Protein AF-A0A0K0FF36-F1 (afdb_monomer_lite)

Sequence (172 aa):
MIGLLRLQVHLGDYNEALQCIENFSLEPKGLFTTVPNCYITVYYYIAFSHMMTKNYIEAIKLFEICSLYIQKITNVYILQNLSYSKKNKELELFNVFQDKVLILLAICLTITPQKIEESIKTLLHDKYDETYNRMISGDVTEYEKNFMIGAPKFISPNCVVYEGNSISRQSL

Organism: Strongyloides venezuelensis (NCBI:txid75913)

InterPro domains:
  IPR011990 Tetratricopeptide-like helical domain superfamily [SSF48452] (8-96)
  IPR019382 Translation initiation factor 3 complex subunit L [PF10255] (1-164)
  IPR019382 Translation initiation factor 3 complex subunit L [PTHR13242] (1-165)

Secondary structure (DSSP, 8-state):
-HHHHHHHHHHT-HHHHHHHHHT----TTSGGGG-HHHHHHHHHHHHHHHHHTT-HHHHHHHHHHHHHHHHHHHHHHHHTT---HHHHHHHHHHHHHHHHHHHHHHHHHHHS-----HHHHHHHHHHHHHHHHHHHTT-HHHHHHHHHHHS-----TT-----S--------

Structure (mmCIF, N/CA/C/O backbone):
data_AF-A0A0K0FF36-F1
#
_entry.id   AF-A0A0K0FF36-F1
#
loop_
_atom_site.group_PDB
_atom_site.id
_atom_site.type_symbol
_atom_site.label_atom_id
_atom_site.label_alt_id
_atom_site.label_comp_id
_atom_site.label_asym_id
_atom_site.label_entity_id
_atom_site.label_seq_id
_atom_site.pdbx_PDB_ins_code
_atom_site.Cartn_x
_atom_site.Cartn_y
_atom_site.Cartn_z
_atom_site.occupancy
_atom_site.B_iso_or_equiv
_atom_site.auth_seq_id
_atom_site.auth_comp_id
_atom_site.auth_asym_id
_atom_site.auth_atom_id
_atom_site.pdbx_PDB_model_num
ATOM 1 N N . MET A 1 1 ? 15.005 -5.690 -14.072 1.00 57.78 1 MET A N 1
ATOM 2 C CA . MET A 1 1 ? 14.221 -6.303 -12.977 1.00 57.78 1 MET A CA 1
ATOM 3 C C . MET A 1 1 ? 13.116 -5.382 -12.469 1.00 57.78 1 MET A C 1
ATOM 5 O O . MET A 1 1 ? 11.970 -5.656 -12.781 1.00 57.78 1 MET A O 1
ATOM 9 N N . ILE A 1 2 ? 13.420 -4.237 -11.837 1.00 63.00 2 ILE A N 1
ATOM 10 C CA . ILE A 1 2 ? 12.392 -3.242 -11.434 1.00 63.00 2 ILE A CA 1
ATOM 11 C C . ILE A 1 2 ? 11.524 -2.797 -12.616 1.00 63.00 2 ILE A C 1
ATOM 13 O O . ILE A 1 2 ? 10.325 -2.626 -12.465 1.00 63.00 2 ILE A O 1
ATOM 17 N N . GLY A 1 3 ? 12.115 -2.650 -13.807 1.00 62.50 3 GLY A N 1
ATOM 18 C CA . GLY A 1 3 ? 11.371 -2.301 -15.020 1.00 62.50 3 GLY A CA 1
ATOM 19 C C . GLY A 1 3 ? 10.308 -3.329 -15.424 1.00 62.50 3 GLY A C 1
ATOM 20 O O . GLY A 1 3 ? 9.248 -2.920 -15.874 1.00 62.50 3 GLY A O 1
ATOM 21 N N . LEU A 1 4 ? 10.553 -4.629 -15.213 1.00 66.31 4 LEU A N 1
ATOM 22 C CA . LEU A 1 4 ? 9.597 -5.690 -15.553 1.00 66.31 4 LEU A CA 1
ATOM 23 C C . LEU A 1 4 ? 8.42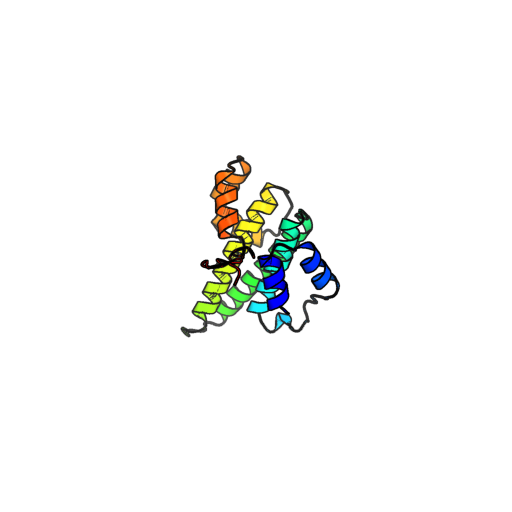3 -5.696 -14.568 1.00 66.31 4 LEU A C 1
ATOM 25 O O . LEU A 1 4 ? 7.275 -5.666 -14.988 1.00 66.31 4 LEU A O 1
ATOM 29 N N . LEU A 1 5 ? 8.722 -5.617 -13.270 1.00 64.00 5 LEU A N 1
ATOM 30 C CA . LEU A 1 5 ? 7.713 -5.544 -12.213 1.00 64.00 5 LEU A CA 1
ATOM 31 C C . LEU A 1 5 ? 6.860 -4.269 -12.331 1.00 64.00 5 LEU A C 1
ATOM 33 O O . LEU A 1 5 ? 5.641 -4.311 -12.202 1.00 64.00 5 LEU A O 1
ATOM 37 N N . ARG A 1 6 ? 7.484 -3.134 -12.674 1.00 68.38 6 ARG A N 1
ATOM 38 C CA . ARG A 1 6 ? 6.771 -1.891 -13.008 1.00 68.38 6 ARG A CA 1
ATOM 39 C C . ARG A 1 6 ? 5.847 -2.075 -14.204 1.00 68.38 6 ARG A C 1
ATOM 41 O O . ARG A 1 6 ? 4.710 -1.626 -14.154 1.00 68.38 6 ARG A O 1
ATOM 48 N N . LEU A 1 7 ? 6.333 -2.711 -15.266 1.00 62.88 7 LEU A N 1
ATOM 49 C CA . LEU A 1 7 ? 5.575 -2.923 -16.495 1.00 62.88 7 LEU A CA 1
ATOM 50 C C . LEU A 1 7 ? 4.370 -3.846 -16.264 1.00 62.88 7 LEU A C 1
ATOM 52 O O . LEU A 1 7 ? 3.275 -3.504 -16.691 1.00 62.88 7 LEU A O 1
ATOM 56 N N . GLN A 1 8 ? 4.533 -4.931 -15.508 1.00 66.06 8 GLN A N 1
ATOM 57 C CA . GLN A 1 8 ? 3.439 -5.844 -15.153 1.00 66.06 8 GLN A CA 1
ATOM 58 C C . GLN A 1 8 ? 2.359 -5.157 -14.307 1.00 66.06 8 GLN A C 1
ATOM 60 O O . GLN A 1 8 ? 1.176 -5.259 -14.619 1.00 66.06 8 GLN A O 1
ATOM 65 N N . VAL A 1 9 ? 2.750 -4.370 -13.295 1.00 65.56 9 VAL A N 1
ATOM 66 C CA . VAL A 1 9 ? 1.780 -3.593 -12.503 1.00 65.56 9 VAL A CA 1
ATOM 67 C C . VAL A 1 9 ? 1.073 -2.533 -13.352 1.00 65.56 9 VAL A C 1
ATOM 69 O O . VAL A 1 9 ? -0.108 -2.265 -13.149 1.00 65.56 9 VAL A O 1
ATOM 72 N N . HIS A 1 10 ? 1.766 -1.937 -14.323 1.00 70.12 10 HIS A N 1
ATOM 73 C CA . HIS A 1 10 ? 1.147 -0.982 -15.239 1.00 70.12 10 HIS A CA 1
ATOM 74 C C . HIS A 1 10 ? 0.160 -1.632 -16.219 1.00 70.12 10 HIS A C 1
ATOM 76 O O . HIS A 1 10 ? -0.798 -0.955 -16.590 1.00 70.12 10 HIS A O 1
ATOM 82 N N . LEU A 1 11 ? 0.385 -2.895 -16.604 1.00 68.06 11 LEU A N 1
ATOM 83 C CA . LEU A 1 11 ? -0.482 -3.683 -17.489 1.00 68.06 11 LEU A CA 1
ATOM 84 C C . LEU A 1 11 ? -1.697 -4.288 -16.769 1.00 68.06 11 LEU A C 1
ATOM 86 O O . LEU A 1 11 ? -2.724 -4.504 -17.403 1.00 68.06 11 LE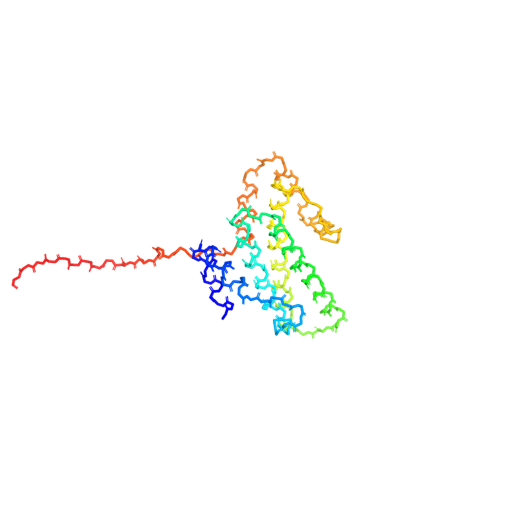U A O 1
ATOM 90 N N . GLY A 1 12 ? -1.608 -4.505 -15.453 1.00 69.56 12 GLY A N 1
ATOM 91 C CA . GLY A 1 12 ? -2.701 -5.044 -14.636 1.00 69.56 12 GLY A CA 1
ATOM 92 C C . GLY A 1 12 ? -2.628 -6.553 -14.369 1.00 69.56 12 GLY A C 1
ATOM 93 O O . GLY A 1 12 ? -3.508 -7.088 -13.697 1.00 69.56 12 GLY A O 1
ATOM 94 N N . ASP A 1 13 ? -1.570 -7.235 -14.816 1.00 78.00 13 ASP A N 1
ATOM 95 C CA . ASP A 1 13 ? -1.346 -8.668 -14.576 1.00 78.00 13 ASP A CA 1
ATOM 96 C C . ASP A 1 13 ? -0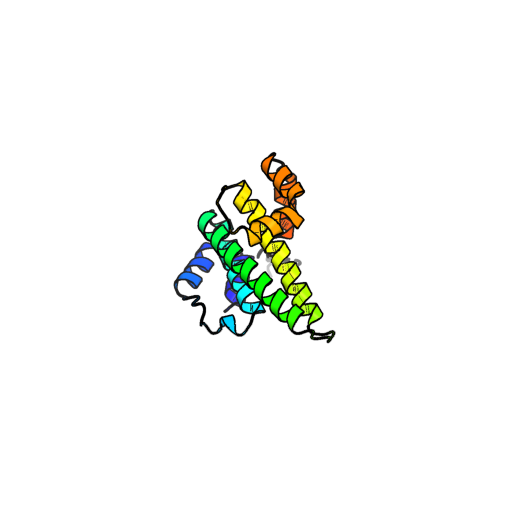.639 -8.907 -13.226 1.00 78.00 13 ASP A C 1
ATOM 98 O O . ASP A 1 13 ? 0.538 -9.265 -13.142 1.00 78.00 13 ASP A O 1
ATOM 102 N N . TYR A 1 14 ? -1.362 -8.681 -12.123 1.00 77.50 14 TYR A N 1
ATOM 103 C CA . TYR A 1 14 ? -0.797 -8.738 -10.763 1.00 77.50 14 TYR A CA 1
ATOM 104 C C . TYR A 1 14 ? -0.392 -10.147 -10.308 1.00 77.50 14 TYR A C 1
ATOM 106 O O . TYR A 1 14 ? 0.546 -10.292 -9.529 1.00 77.50 14 TYR A O 1
ATOM 114 N N . ASN A 1 15 ? -1.069 -11.193 -10.791 1.00 77.38 15 ASN A N 1
ATOM 115 C CA . ASN A 1 15 ? -0.766 -12.574 -10.395 1.00 77.38 15 ASN A CA 1
ATOM 116 C C . ASN A 1 15 ? 0.593 -13.041 -10.938 1.00 77.38 15 ASN A C 1
ATOM 118 O O . ASN A 1 15 ? 1.364 -13.662 -10.210 1.00 77.38 15 ASN A O 1
ATOM 122 N N . GLU A 1 16 ? 0.919 -12.696 -12.187 1.00 70.19 16 GLU A N 1
ATOM 123 C CA . GLU A 1 16 ? 2.236 -12.998 -12.761 1.00 70.19 16 GLU A CA 1
ATOM 124 C C . GLU A 1 16 ? 3.343 -12.191 -12.079 1.00 70.19 16 GLU A C 1
ATOM 126 O O . GLU A 1 16 ? 4.437 -12.711 -11.844 1.00 70.19 16 GLU A O 1
ATOM 131 N N . ALA A 1 17 ? 3.050 -10.941 -11.701 1.00 72.19 17 ALA A N 1
ATOM 132 C CA . ALA A 1 17 ? 3.978 -10.128 -10.925 1.00 72.19 17 ALA A CA 1
ATOM 133 C C . ALA A 1 17 ? 4.320 -10.808 -9.589 1.00 72.19 17 ALA A C 1
ATOM 135 O O . ALA A 1 17 ? 5.498 -10.923 -9.253 1.00 72.19 17 ALA A O 1
ATOM 136 N N . LEU A 1 18 ? 3.317 -11.323 -8.864 1.00 76.19 18 LEU A N 1
ATOM 137 C CA . LEU A 1 18 ? 3.507 -12.046 -7.599 1.00 76.19 18 LEU A CA 1
ATOM 138 C C . LEU A 1 18 ? 4.320 -13.336 -7.764 1.00 76.19 18 LEU A C 1
ATOM 140 O O . LEU A 1 18 ? 5.252 -13.556 -6.994 1.00 76.19 18 LEU A O 1
ATOM 144 N N . GLN A 1 19 ? 4.070 -14.133 -8.804 1.00 76.69 19 GLN A N 1
ATOM 145 C CA . GLN A 1 19 ? 4.875 -15.331 -9.092 1.00 76.69 19 GLN A CA 1
ATOM 146 C C . GLN A 1 19 ? 6.343 -14.996 -9.395 1.00 76.69 19 GLN A C 1
ATOM 148 O O . GLN A 1 19 ? 7.261 -15.721 -9.006 1.00 76.69 19 GLN A O 1
ATOM 153 N N . CYS A 1 20 ? 6.597 -13.866 -10.061 1.00 69.19 20 CYS A N 1
ATOM 154 C CA . CYS A 1 20 ? 7.959 -13.383 -10.284 1.00 69.19 20 CYS A CA 1
ATOM 155 C C . CYS A 1 20 ? 8.660 -12.987 -8.970 1.00 69.19 20 CYS A C 1
ATOM 157 O O . CYS A 1 20 ? 9.887 -13.059 -8.891 1.00 69.19 20 CYS A O 1
ATOM 159 N N . ILE A 1 21 ? 7.898 -12.578 -7.948 1.00 72.12 21 ILE A N 1
ATOM 160 C CA . ILE A 1 21 ? 8.399 -12.176 -6.625 1.00 72.12 21 ILE A CA 1
ATOM 161 C C . ILE A 1 21 ? 8.613 -13.385 -5.706 1.00 72.12 21 ILE A C 1
ATOM 163 O O . ILE A 1 21 ? 9.586 -13.385 -4.963 1.00 72.12 21 ILE A O 1
ATOM 167 N N . GLU A 1 22 ? 7.770 -14.421 -5.758 1.00 68.88 22 GLU A N 1
ATOM 168 C CA . GLU A 1 22 ? 7.931 -15.644 -4.942 1.00 68.88 22 GLU A CA 1
ATOM 169 C C . GLU A 1 22 ? 9.279 -16.337 -5.175 1.00 68.88 22 GLU A C 1
ATOM 171 O O . GLU A 1 22 ? 9.880 -16.889 -4.255 1.00 68.88 22 GLU A O 1
ATOM 176 N N . ASN A 1 23 ? 9.803 -16.236 -6.397 1.00 62.59 23 ASN A N 1
ATOM 177 C CA . ASN A 1 23 ? 11.127 -16.741 -6.753 1.00 62.59 23 ASN A CA 1
ATOM 178 C C . ASN A 1 23 ? 12.283 -15.876 -6.209 1.00 62.59 23 ASN A C 1
ATOM 180 O O . ASN A 1 23 ? 13.452 -16.180 -6.456 1.00 62.59 23 ASN A O 1
ATOM 184 N N . PHE A 1 24 ? 11.984 -14.787 -5.496 1.00 64.88 24 PHE A N 1
ATOM 185 C CA . PHE A 1 24 ? 12.946 -13.794 -5.043 1.00 64.88 24 PHE A CA 1
ATOM 186 C C . PHE A 1 24 ? 12.930 -13.642 -3.515 1.00 64.88 24 PHE A C 1
ATOM 188 O O . PHE A 1 24 ? 11.950 -13.174 -2.937 1.00 64.88 24 PHE A O 1
ATOM 195 N N . SER A 1 25 ? 14.040 -13.947 -2.831 1.00 56.91 25 SER A N 1
ATOM 196 C CA . SER A 1 25 ? 14.162 -13.595 -1.412 1.00 56.91 25 SER A CA 1
ATOM 197 C C . SER A 1 25 ? 14.539 -12.115 -1.272 1.00 56.91 25 SER A C 1
ATOM 199 O O . SER A 1 25 ? 15.660 -11.682 -1.551 1.00 56.91 25 SER A O 1
ATOM 201 N N . LEU A 1 26 ? 13.584 -11.291 -0.833 1.00 63.09 26 LEU A N 1
ATOM 202 C CA . LEU A 1 26 ? 13.867 -9.933 -0.364 1.00 63.09 26 LEU A CA 1
ATOM 203 C C . LEU A 1 26 ? 14.474 -10.008 1.041 1.00 63.09 26 LEU A C 1
ATOM 205 O O . LEU A 1 26 ? 13.850 -9.652 2.038 1.00 63.09 26 LEU A O 1
ATOM 209 N N . GLU A 1 27 ? 15.696 -10.525 1.140 1.00 57.56 27 GLU A N 1
ATOM 210 C CA . GLU A 1 27 ? 16.415 -10.511 2.406 1.00 57.56 27 GLU A CA 1
ATOM 211 C C . GLU A 1 27 ? 16.835 -9.077 2.778 1.00 57.56 27 GLU A C 1
ATOM 213 O O . GLU A 1 27 ? 17.301 -8.320 1.919 1.00 57.56 27 GLU A O 1
ATOM 218 N N . PRO A 1 28 ? 16.786 -8.703 4.070 1.00 54.62 28 PRO A N 1
ATOM 219 C CA . PRO A 1 28 ? 17.189 -7.378 4.553 1.00 54.62 28 PRO A CA 1
ATOM 220 C C . PRO A 1 28 ? 18.694 -7.084 4.388 1.00 54.62 28 PRO A C 1
ATOM 222 O O . PRO A 1 28 ? 19.139 -5.984 4.700 1.00 54.62 28 PRO A O 1
ATOM 225 N N . LYS A 1 29 ? 19.488 -8.050 3.903 1.00 53.12 29 LYS A N 1
ATOM 226 C CA . LYS A 1 29 ? 20.906 -7.898 3.521 1.00 53.12 29 LYS A CA 1
ATOM 227 C C . LYS A 1 29 ? 21.138 -7.971 2.006 1.00 53.12 29 LYS A C 1
ATOM 229 O O . LYS A 1 29 ? 22.283 -7.972 1.561 1.00 53.12 29 LYS A O 1
ATOM 234 N N . GLY A 1 30 ? 20.074 -8.051 1.211 1.00 58.31 30 GLY A N 1
ATOM 235 C CA . GLY A 1 30 ? 20.165 -8.145 -0.240 1.00 58.31 30 GLY A CA 1
ATOM 236 C C . GLY A 1 30 ? 20.694 -6.863 -0.887 1.00 58.31 30 GLY A C 1
ATOM 237 O O . GLY A 1 30 ? 20.608 -5.767 -0.322 1.00 58.31 30 GLY A O 1
ATOM 238 N N . LEU A 1 31 ? 21.184 -7.000 -2.124 1.00 54.53 31 LEU A N 1
ATOM 239 C CA . LEU A 1 31 ? 21.741 -5.917 -2.950 1.00 54.53 31 LEU A CA 1
ATOM 240 C C . LEU A 1 31 ? 20.815 -4.688 -3.061 1.00 54.53 31 LEU A C 1
ATOM 242 O O . LEU A 1 31 ? 21.301 -3.578 -3.244 1.00 54.53 31 LEU A O 1
ATOM 246 N N . PHE A 1 32 ? 19.498 -4.839 -2.893 1.00 55.91 32 PHE A N 1
ATOM 247 C CA . PHE A 1 32 ? 18.523 -3.740 -2.978 1.00 55.91 32 PHE A CA 1
ATOM 248 C C . PHE A 1 32 ? 18.591 -2.747 -1.825 1.00 55.91 32 PHE A C 1
ATOM 250 O O . PHE A 1 32 ? 18.193 -1.599 -2.000 1.00 55.91 32 PHE A O 1
ATOM 257 N N . THR A 1 33 ? 19.130 -3.145 -0.672 1.00 60.03 33 THR A N 1
ATOM 258 C CA . THR A 1 33 ? 19.304 -2.227 0.463 1.00 60.03 33 THR A CA 1
ATOM 259 C C . THR A 1 33 ? 20.396 -1.186 0.216 1.00 60.03 33 THR A C 1
ATOM 261 O O . THR A 1 33 ? 20.418 -0.156 0.886 1.00 60.03 33 THR A O 1
ATOM 264 N N . THR A 1 34 ? 21.256 -1.411 -0.786 1.00 64.94 34 THR A N 1
ATOM 265 C CA . THR A 1 34 ? 22.291 -0.453 -1.200 1.00 64.94 34 THR A CA 1
ATOM 266 C C . THR A 1 34 ? 21.721 0.761 -1.936 1.00 64.94 34 THR A C 1
ATOM 268 O O . THR A 1 34 ? 22.336 1.826 -1.912 1.00 64.94 34 THR A O 1
ATOM 271 N N . VAL A 1 35 ? 20.537 0.637 -2.556 1.00 76.69 35 VAL A N 1
ATOM 272 C CA . VAL A 1 35 ? 19.881 1.720 -3.302 1.00 76.69 35 VAL A CA 1
ATOM 273 C C . VAL A 1 35 ? 18.478 1.973 -2.729 1.00 76.69 35 VAL A C 1
ATOM 275 O O . VAL A 1 35 ? 17.519 1.313 -3.142 1.00 76.69 35 VAL A O 1
ATOM 278 N N . PRO A 1 36 ? 18.320 2.975 -1.841 1.00 78.75 36 PRO A N 1
ATOM 279 C CA . PRO A 1 36 ? 17.050 3.315 -1.191 1.00 78.75 36 PRO A CA 1
ATOM 280 C C . PRO A 1 36 ? 15.849 3.451 -2.131 1.00 78.75 36 PRO A C 1
ATOM 282 O O . PRO A 1 36 ? 14.787 2.879 -1.887 1.00 78.75 36 PRO A O 1
ATOM 285 N N . ASN A 1 37 ? 16.037 4.153 -3.253 1.00 81.38 37 ASN A N 1
ATOM 286 C CA . ASN A 1 37 ? 15.003 4.366 -4.270 1.00 81.38 37 ASN A CA 1
ATOM 287 C C . ASN A 1 37 ? 14.448 3.051 -4.826 1.00 81.38 37 ASN A C 1
ATOM 289 O O . ASN A 1 37 ? 13.243 2.909 -5.033 1.00 81.38 37 ASN A O 1
ATOM 293 N N . CYS A 1 38 ? 15.329 2.083 -5.074 1.00 80.81 38 CYS A N 1
ATOM 294 C CA . CYS A 1 38 ? 14.931 0.789 -5.598 1.00 80.81 38 CYS A CA 1
ATOM 295 C C . CYS A 1 38 ? 14.116 0.014 -4.567 1.00 80.81 38 CYS A C 1
ATOM 297 O O . CYS A 1 38 ? 13.074 -0.539 -4.910 1.00 80.81 38 CYS A O 1
ATOM 299 N N . TYR A 1 39 ? 14.588 -0.013 -3.321 1.00 83.06 39 TYR A N 1
ATOM 300 C CA . TYR A 1 39 ? 13.927 -0.726 -2.238 1.00 83.06 39 TYR A CA 1
ATOM 301 C C . TYR A 1 39 ? 12.488 -0.228 -2.054 1.00 83.06 39 TYR A C 1
ATOM 303 O O . TYR A 1 39 ? 11.549 -1.011 -2.163 1.00 83.06 39 TYR A O 1
ATOM 311 N N . ILE A 1 40 ? 12.302 1.088 -1.917 1.00 85.94 40 ILE A N 1
ATOM 312 C CA . ILE A 1 40 ? 10.977 1.713 -1.766 1.00 85.94 40 ILE A CA 1
ATOM 313 C C . ILE A 1 40 ? 10.065 1.368 -2.945 1.00 85.94 40 ILE A C 1
ATOM 315 O O . ILE A 1 40 ? 8.922 0.957 -2.759 1.00 85.94 40 ILE A O 1
ATOM 319 N N . THR A 1 41 ? 10.591 1.485 -4.166 1.00 85.44 41 THR A N 1
ATOM 320 C CA . THR A 1 41 ? 9.831 1.214 -5.390 1.00 85.44 41 THR A CA 1
ATOM 321 C C . THR A 1 41 ? 9.354 -0.237 -5.437 1.00 85.44 41 THR A C 1
ATOM 323 O O . THR A 1 41 ? 8.188 -0.488 -5.727 1.00 85.44 41 THR A O 1
ATOM 326 N N . VAL A 1 42 ? 10.230 -1.199 -5.136 1.00 85.25 42 VAL A N 1
ATOM 327 C CA . VAL A 1 42 ? 9.888 -2.625 -5.167 1.00 85.25 42 VAL A CA 1
ATOM 328 C C . VAL A 1 42 ? 8.794 -2.933 -4.147 1.00 85.25 42 VAL A C 1
ATOM 330 O O . VAL A 1 42 ? 7.744 -3.429 -4.542 1.00 85.25 42 VAL A O 1
ATOM 333 N N . TYR A 1 43 ? 8.972 -2.566 -2.875 1.00 86.94 43 TYR A N 1
ATOM 334 C CA . TYR A 1 43 ? 7.958 -2.826 -1.843 1.00 86.94 43 TYR A CA 1
ATOM 335 C C . TYR A 1 43 ? 6.618 -2.162 -2.151 1.00 86.94 43 TYR A C 1
ATOM 337 O O . TYR A 1 43 ? 5.579 -2.791 -1.976 1.00 86.94 43 TYR A O 1
ATOM 345 N N . TYR A 1 44 ? 6.635 -0.930 -2.663 1.00 88.75 44 TYR A N 1
ATOM 346 C CA . TYR A 1 44 ? 5.422 -0.234 -3.082 1.00 88.75 44 TYR A CA 1
ATOM 347 C C . TYR A 1 44 ? 4.637 -1.024 -4.140 1.00 88.75 44 TYR A C 1
ATOM 349 O O . TYR A 1 44 ? 3.435 -1.230 -3.992 1.00 88.75 44 TYR A O 1
ATOM 357 N N . TYR A 1 45 ? 5.303 -1.508 -5.191 1.00 87.00 45 TYR A N 1
ATOM 358 C CA . TYR A 1 45 ? 4.628 -2.241 -6.263 1.00 87.00 45 TYR A CA 1
ATOM 359 C C . TYR A 1 45 ? 4.195 -3.658 -5.849 1.00 87.00 45 TYR A C 1
ATOM 361 O O . TYR A 1 45 ? 3.142 -4.119 -6.291 1.00 87.00 45 TYR A O 1
ATOM 369 N N . ILE A 1 46 ? 4.957 -4.332 -4.980 1.00 86.81 46 ILE A N 1
ATOM 370 C CA . ILE A 1 46 ? 4.563 -5.622 -4.390 1.00 86.81 46 ILE A CA 1
ATOM 371 C C . ILE A 1 46 ? 3.300 -5.433 -3.536 1.00 86.81 46 ILE A C 1
ATOM 373 O O . ILE A 1 46 ? 2.305 -6.128 -3.738 1.00 86.81 46 ILE A O 1
ATOM 377 N N . ALA A 1 47 ? 3.307 -4.455 -2.626 1.00 89.62 47 ALA A N 1
ATOM 378 C CA . ALA A 1 47 ? 2.170 -4.151 -1.758 1.00 89.62 47 ALA A CA 1
ATOM 379 C C . ALA A 1 47 ? 0.924 -3.763 -2.568 1.00 89.62 47 ALA A C 1
ATOM 381 O O . ALA A 1 47 ? -0.174 -4.249 -2.299 1.00 89.62 47 ALA A O 1
ATOM 382 N N . PHE A 1 48 ? 1.106 -2.956 -3.616 1.00 88.38 48 PHE A N 1
ATOM 383 C CA . PHE A 1 48 ? 0.032 -2.597 -4.536 1.00 88.38 48 PHE A CA 1
ATOM 384 C C . PHE A 1 48 ? -0.557 -3.817 -5.257 1.00 88.38 48 PHE A C 1
ATOM 386 O O . PHE A 1 48 ? -1.774 -3.926 -5.391 1.00 88.38 48 PHE A O 1
ATOM 393 N N . SER A 1 49 ? 0.290 -4.760 -5.677 1.00 88.25 49 SER A N 1
ATOM 394 C CA . SER A 1 49 ? -0.159 -6.005 -6.310 1.00 88.25 49 SER A CA 1
ATOM 395 C C . SER A 1 49 ? -0.988 -6.851 -5.342 1.00 88.25 49 SER A C 1
ATOM 397 O O . SER A 1 49 ? -2.071 -7.293 -5.710 1.00 88.25 49 SER A O 1
ATOM 399 N N . HIS A 1 50 ? -0.556 -6.993 -4.083 1.00 89.00 50 HIS A N 1
ATOM 400 C CA . HIS A 1 50 ? -1.340 -7.691 -3.055 1.00 89.00 50 HIS A CA 1
ATOM 401 C C . HIS A 1 50 ? -2.680 -7.011 -2.752 1.00 89.00 50 HIS A C 1
ATOM 403 O O . HIS A 1 50 ? -3.693 -7.690 -2.579 1.00 89.00 50 HIS A O 1
ATOM 409 N N . MET A 1 51 ? -2.706 -5.675 -2.725 1.00 89.31 51 MET A N 1
ATOM 410 C CA . MET A 1 51 ? -3.944 -4.911 -2.572 1.00 89.31 51 MET A CA 1
ATOM 411 C C . MET A 1 51 ? -4.916 -5.204 -3.727 1.00 89.31 51 MET A C 1
ATOM 413 O O . MET A 1 51 ? -6.113 -5.378 -3.499 1.00 89.31 51 MET A O 1
ATOM 417 N N . MET A 1 52 ? -4.402 -5.324 -4.956 1.00 86.62 52 MET A N 1
ATOM 418 C CA . MET A 1 52 ? -5.190 -5.636 -6.154 1.00 86.62 52 MET A CA 1
ATOM 419 C C . MET A 1 52 ? -5.671 -7.086 -6.222 1.00 86.62 52 MET A C 1
ATOM 421 O O . MET A 1 52 ? -6.773 -7.342 -6.705 1.00 86.62 52 MET A O 1
ATOM 425 N N . THR A 1 53 ? -4.912 -8.034 -5.670 1.00 86.81 53 THR A N 1
ATOM 426 C CA . THR A 1 53 ? -5.348 -9.433 -5.527 1.00 86.81 53 THR A CA 1
ATOM 427 C C . THR A 1 53 ? -6.253 -9.666 -4.312 1.00 86.81 53 THR A C 1
ATOM 429 O O . THR A 1 53 ? -6.540 -10.815 -3.990 1.00 86.81 53 THR A O 1
ATOM 432 N N . LYS A 1 54 ? -6.721 -8.600 -3.641 1.00 86.44 54 LYS A N 1
ATOM 433 C CA . LYS A 1 54 ? -7.573 -8.627 -2.432 1.00 86.44 54 LYS A CA 1
ATOM 434 C C . LYS A 1 54 ? -6.925 -9.256 -1.190 1.00 86.44 54 LYS A C 1
ATO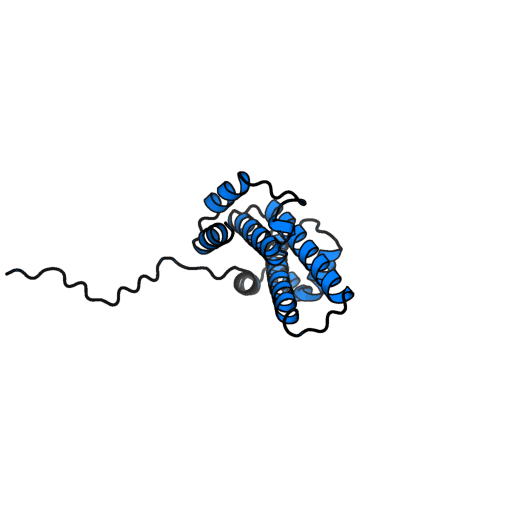M 436 O O . LYS A 1 54 ? -7.613 -9.525 -0.207 1.00 86.44 54 LYS A O 1
ATOM 441 N N . ASN A 1 55 ? -5.605 -9.435 -1.189 1.00 89.31 55 ASN A N 1
ATOM 442 C CA . ASN A 1 55 ? -4.853 -9.910 -0.027 1.00 89.31 55 ASN A CA 1
ATOM 443 C C . ASN A 1 55 ? -4.416 -8.709 0.823 1.00 89.31 55 ASN A C 1
ATOM 445 O O . ASN A 1 55 ? -3.242 -8.338 0.865 1.00 89.31 55 ASN A O 1
ATOM 449 N N . TYR A 1 56 ? -5.386 -8.063 1.477 1.00 90.62 56 TYR A N 1
ATOM 450 C CA . TYR A 1 56 ? -5.154 -6.817 2.216 1.00 90.62 56 TYR A CA 1
ATOM 451 C C . TYR A 1 56 ? -4.250 -6.997 3.442 1.00 90.62 56 TYR A C 1
ATOM 453 O O . TYR A 1 56 ? -3.497 -6.088 3.776 1.00 90.62 56 TYR A O 1
ATOM 461 N N . ILE A 1 57 ? -4.263 -8.173 4.076 1.00 90.12 57 ILE A N 1
ATOM 462 C CA . ILE A 1 57 ? -3.455 -8.466 5.272 1.00 90.12 57 ILE A CA 1
ATOM 463 C C . ILE A 1 57 ? -1.957 -8.395 4.941 1.00 90.12 57 ILE A C 1
ATOM 465 O O . ILE A 1 57 ? -1.179 -7.749 5.644 1.00 90.12 57 ILE A O 1
ATOM 469 N N . GLU A 1 58 ? -1.539 -9.043 3.855 1.00 89.00 58 GLU A N 1
ATOM 470 C CA . GLU A 1 58 ? -0.159 -9.016 3.369 1.00 89.00 58 GLU A CA 1
ATOM 471 C C . GLU A 1 58 ? 0.211 -7.632 2.825 1.00 89.00 58 GLU A C 1
ATOM 473 O O . GLU A 1 58 ? 1.308 -7.142 3.097 1.00 89.00 58 GLU A O 1
ATOM 478 N N . ALA A 1 59 ? -0.712 -6.967 2.123 1.00 90.62 59 ALA A N 1
ATOM 479 C CA . ALA A 1 59 ? -0.495 -5.616 1.615 1.00 90.62 59 ALA A CA 1
ATOM 480 C C . ALA A 1 59 ? -0.205 -4.615 2.746 1.00 90.62 59 ALA A C 1
ATOM 482 O O . ALA A 1 59 ? 0.767 -3.866 2.656 1.00 90.62 59 ALA A O 1
ATOM 483 N N . ILE A 1 60 ? -0.988 -4.641 3.833 1.00 92.25 60 ILE A N 1
ATOM 484 C CA . ILE A 1 60 ? -0.805 -3.772 5.009 1.00 92.25 60 ILE A CA 1
ATOM 485 C C . ILE A 1 60 ? 0.595 -3.958 5.601 1.00 92.25 60 ILE A C 1
ATOM 487 O O . ILE A 1 60 ? 1.305 -2.971 5.792 1.00 92.25 60 ILE A O 1
ATOM 491 N N . LYS A 1 61 ? 1.034 -5.208 5.808 1.00 90.56 61 LYS A N 1
ATOM 492 C CA . LYS A 1 61 ? 2.378 -5.513 6.337 1.00 90.56 61 LYS A CA 1
ATOM 493 C C . LYS A 1 61 ? 3.486 -4.946 5.445 1.00 90.56 61 LYS A C 1
ATOM 495 O O . LYS A 1 61 ? 4.474 -4.405 5.934 1.00 90.56 61 LYS A O 1
ATOM 500 N N . LEU A 1 62 ? 3.339 -5.064 4.126 1.00 90.56 62 LEU A N 1
ATOM 501 C CA . LEU A 1 62 ? 4.332 -4.561 3.174 1.00 90.56 62 LEU A CA 1
ATOM 502 C C . LEU A 1 62 ? 4.346 -3.028 3.097 1.00 90.56 62 LEU A C 1
ATOM 504 O O . LEU A 1 62 ? 5.424 -2.435 3.013 1.00 90.56 62 LEU A O 1
ATOM 508 N N . PHE A 1 63 ? 3.179 -2.381 3.159 1.00 91.25 63 PHE A N 1
ATOM 509 C CA . PHE A 1 63 ? 3.078 -0.922 3.236 1.00 91.25 63 PHE A CA 1
ATOM 510 C C . PHE A 1 63 ? 3.682 -0.376 4.532 1.00 91.25 63 PHE A C 1
ATOM 512 O O . PHE A 1 63 ? 4.375 0.637 4.495 1.00 91.25 63 PHE A O 1
ATOM 519 N N . GLU A 1 64 ? 3.492 -1.072 5.651 1.00 91.12 64 GLU A N 1
ATOM 520 C CA . GLU A 1 64 ? 4.109 -0.761 6.941 1.00 91.12 64 GLU A CA 1
ATOM 521 C C . GLU A 1 64 ? 5.642 -0.834 6.868 1.00 91.12 64 GLU A C 1
ATOM 523 O O . GLU A 1 64 ? 6.321 0.155 7.156 1.00 91.12 64 GLU A O 1
ATOM 528 N N . ILE A 1 65 ? 6.198 -1.939 6.357 1.00 89.88 65 ILE A N 1
ATOM 529 C CA . ILE A 1 65 ? 7.649 -2.084 6.138 1.00 89.88 65 ILE A CA 1
ATOM 530 C C . ILE A 1 65 ? 8.192 -0.960 5.242 1.00 89.88 65 ILE A C 1
ATOM 532 O O . ILE A 1 65 ? 9.253 -0.393 5.520 1.00 89.88 65 ILE A O 1
ATOM 536 N N . CYS A 1 66 ? 7.472 -0.622 4.169 1.00 90.19 66 CYS A N 1
ATOM 537 C CA . CYS A 1 66 ? 7.864 0.438 3.244 1.00 90.19 66 CYS A CA 1
ATOM 538 C C . CYS A 1 66 ? 7.847 1.822 3.918 1.00 90.19 66 CYS A C 1
ATOM 540 O O . CYS A 1 66 ? 8.822 2.568 3.820 1.00 90.19 66 CYS A O 1
ATOM 542 N N . SER A 1 67 ? 6.778 2.145 4.651 1.00 88.75 67 SER A N 1
ATOM 543 C CA . SER A 1 67 ? 6.613 3.424 5.350 1.00 88.75 67 SER A CA 1
ATOM 544 C C . SER A 1 67 ? 7.696 3.642 6.414 1.00 88.75 67 SER A C 1
ATOM 546 O O . SER A 1 67 ? 8.337 4.697 6.440 1.00 88.75 67 SER A O 1
ATOM 548 N N . LEU A 1 68 ? 7.993 2.618 7.223 1.00 89.38 68 LEU A N 1
ATOM 549 C CA . LEU A 1 68 ? 9.060 2.661 8.233 1.00 89.38 68 LEU A CA 1
ATOM 550 C C . LEU A 1 68 ? 10.440 2.852 7.608 1.00 89.38 68 LEU A C 1
ATOM 552 O O . LEU A 1 68 ? 11.272 3.608 8.117 1.00 89.38 68 LEU A O 1
ATOM 556 N N . TYR A 1 69 ? 10.695 2.179 6.486 1.00 87.75 69 TYR A N 1
ATOM 557 C CA . TYR A 1 69 ? 11.952 2.333 5.766 1.00 87.75 69 TYR A CA 1
ATOM 558 C C . TYR A 1 69 ? 12.132 3.766 5.252 1.00 87.75 69 TYR A C 1
ATOM 560 O O . TYR A 1 69 ? 13.216 4.333 5.409 1.00 87.75 69 TYR A O 1
ATOM 568 N N . ILE A 1 70 ? 11.072 4.379 4.710 1.00 87.56 70 ILE A N 1
ATOM 569 C CA . ILE A 1 70 ? 11.106 5.781 4.277 1.00 87.56 70 ILE A CA 1
ATOM 570 C C . ILE A 1 70 ? 11.381 6.704 5.470 1.00 87.56 70 ILE A C 1
ATOM 572 O O . ILE A 1 70 ? 12.312 7.502 5.397 1.00 87.56 70 ILE A O 1
ATOM 576 N N . GLN A 1 71 ? 10.667 6.553 6.593 1.00 85.75 71 GLN A N 1
ATOM 577 C CA . GLN A 1 71 ? 10.910 7.354 7.804 1.00 85.75 71 GLN A CA 1
ATOM 578 C C . GLN A 1 71 ? 12.364 7.252 8.286 1.00 85.75 71 GLN A C 1
ATOM 580 O O . GLN A 1 71 ? 12.999 8.264 8.595 1.00 85.75 71 GLN A O 1
ATOM 585 N N . LYS A 1 72 ? 12.915 6.033 8.329 1.00 84.81 72 LYS A N 1
ATOM 586 C CA . LYS A 1 72 ? 14.299 5.789 8.750 1.00 84.81 72 LYS A CA 1
ATOM 587 C C . LYS A 1 72 ? 15.292 6.514 7.849 1.00 84.81 72 LYS A C 1
ATOM 589 O O . LYS A 1 72 ? 16.220 7.149 8.346 1.00 84.81 72 LYS A O 1
ATOM 594 N N . ILE A 1 73 ? 15.104 6.429 6.536 1.00 82.75 73 ILE A N 1
ATOM 595 C CA . ILE A 1 73 ? 15.999 7.071 5.575 1.00 82.75 73 ILE A CA 1
ATOM 596 C C . ILE A 1 73 ? 15.859 8.586 5.619 1.00 82.75 73 ILE A C 1
ATOM 598 O O . ILE A 1 73 ? 16.875 9.268 5.721 1.00 82.75 73 ILE A O 1
ATOM 602 N N . THR A 1 74 ? 14.641 9.122 5.645 1.00 81.56 74 THR A N 1
ATOM 603 C CA . THR A 1 74 ? 14.406 10.564 5.775 1.00 81.56 74 THR A CA 1
ATOM 604 C C . THR A 1 74 ? 15.112 11.131 7.011 1.00 81.56 74 THR A C 1
ATOM 606 O O . THR A 1 74 ? 15.844 12.113 6.896 1.00 81.56 74 THR A O 1
ATOM 609 N N . ASN A 1 75 ? 15.016 10.464 8.167 1.00 80.44 75 ASN A N 1
ATOM 610 C CA . ASN A 1 75 ? 15.717 10.881 9.387 1.00 80.44 75 ASN A CA 1
ATOM 611 C C . ASN A 1 75 ? 17.247 10.836 9.259 1.00 80.44 75 ASN A C 1
ATOM 613 O O . ASN A 1 75 ? 17.923 11.763 9.700 1.00 80.44 75 ASN A O 1
ATOM 617 N N . VAL A 1 76 ? 17.812 9.797 8.631 1.00 80.00 76 VAL A N 1
ATOM 618 C CA . VAL A 1 76 ? 19.264 9.716 8.380 1.00 80.00 76 VAL A CA 1
ATOM 619 C C . VAL A 1 76 ? 19.733 10.871 7.493 1.00 80.00 76 VAL A C 1
ATOM 621 O O . VAL A 1 76 ? 20.765 11.478 7.773 1.00 80.00 76 VAL A O 1
ATOM 624 N N . TYR A 1 77 ? 18.971 11.208 6.452 1.00 73.94 77 TYR A N 1
ATOM 625 C CA . TYR A 1 77 ? 19.298 12.317 5.557 1.00 73.94 77 TYR A CA 1
ATOM 626 C C . TYR A 1 77 ? 19.201 13.683 6.255 1.00 73.94 77 TYR A C 1
ATOM 628 O O . TYR A 1 77 ? 20.057 14.536 6.019 1.00 73.94 77 TYR A O 1
ATOM 636 N N . ILE A 1 78 ? 18.212 13.879 7.136 1.00 72.81 78 ILE A N 1
ATOM 637 C CA . ILE A 1 78 ? 18.062 15.103 7.942 1.00 72.81 78 ILE A CA 1
ATOM 638 C C . ILE A 1 78 ? 19.227 15.245 8.933 1.00 72.81 78 ILE A C 1
ATOM 640 O O . ILE A 1 78 ? 19.875 16.290 8.976 1.00 72.81 78 ILE A O 1
ATOM 644 N N . LEU A 1 79 ? 19.540 14.188 9.693 1.00 70.88 79 LEU A N 1
ATOM 645 C CA . LEU A 1 79 ? 20.607 14.200 10.704 1.00 70.88 79 LEU A CA 1
ATOM 646 C C . LEU A 1 79 ? 21.993 14.463 10.108 1.00 70.88 79 LEU A C 1
ATOM 648 O O . LEU A 1 79 ? 22.840 15.071 10.761 1.00 70.88 79 LEU A O 1
ATOM 652 N N . GLN A 1 80 ? 22.229 14.041 8.865 1.00 69.25 80 GLN A N 1
ATOM 653 C CA . GLN A 1 80 ? 23.496 14.292 8.184 1.00 69.25 80 GLN A CA 1
ATOM 654 C C . GLN A 1 80 ? 23.696 15.764 7.755 1.00 69.25 80 GLN A C 1
ATOM 656 O O . GLN A 1 80 ? 24.778 16.070 7.266 1.00 69.25 80 GLN A O 1
ATOM 661 N N . ASN A 1 81 ? 22.733 16.685 7.965 1.00 56.03 81 ASN A N 1
ATOM 662 C CA . ASN A 1 81 ? 22.862 18.137 7.705 1.00 56.03 81 ASN A CA 1
ATOM 663 C C . ASN A 1 81 ? 23.491 18.483 6.332 1.00 56.03 81 ASN A C 1
ATOM 665 O O . ASN A 1 81 ? 24.328 19.377 6.207 1.00 56.03 81 ASN A O 1
ATOM 669 N N . LEU A 1 82 ? 23.122 17.754 5.275 1.00 54.41 82 LEU A N 1
ATOM 670 C CA . LEU A 1 82 ? 23.761 17.879 3.961 1.00 54.41 82 LEU A CA 1
ATOM 671 C C . LEU A 1 82 ? 23.051 18.921 3.090 1.00 54.41 82 LEU A C 1
ATOM 673 O O . LEU A 1 82 ? 22.199 18.612 2.259 1.00 54.41 82 LEU A O 1
ATOM 677 N N . SER A 1 83 ? 23.453 20.173 3.260 1.00 52.38 83 SER A N 1
ATOM 678 C CA . SER A 1 83 ? 23.101 21.321 2.428 1.00 52.38 83 SER A CA 1
ATOM 679 C C . SER A 1 83 ? 23.643 21.193 0.996 1.00 52.38 83 SER A C 1
ATOM 681 O O . SER A 1 83 ? 24.645 21.802 0.662 1.00 52.38 83 SER A O 1
ATOM 683 N N . TYR A 1 84 ? 22.974 20.444 0.108 1.00 48.00 84 TYR A N 1
ATOM 684 C CA . TYR A 1 84 ? 23.215 20.516 -1.344 1.00 48.00 84 TYR A CA 1
ATOM 685 C C . TYR A 1 84 ? 21.948 20.212 -2.170 1.00 48.00 84 TYR A C 1
ATOM 687 O O . TYR A 1 84 ? 21.382 19.122 -2.124 1.00 48.00 84 TYR A O 1
ATOM 695 N N . SER A 1 85 ? 21.577 21.182 -3.014 1.00 54.38 85 SER A N 1
ATOM 696 C CA . SER A 1 85 ? 20.410 21.273 -3.919 1.00 54.38 85 SER A CA 1
ATOM 697 C C . SER A 1 85 ? 20.018 19.999 -4.706 1.00 54.38 85 SER A C 1
ATOM 699 O O . SER A 1 85 ? 18.858 19.826 -5.075 1.00 54.38 85 SER A O 1
ATOM 701 N N . LYS A 1 86 ? 20.943 19.056 -4.938 1.00 52.66 86 LYS A N 1
ATOM 702 C CA . LYS A 1 86 ? 20.684 17.815 -5.696 1.00 52.66 86 LYS A CA 1
ATOM 703 C C . LYS A 1 86 ? 19.999 16.709 -4.872 1.00 52.66 86 LYS A C 1
ATOM 705 O O . LYS A 1 86 ? 19.244 15.938 -5.454 1.00 52.66 86 LYS A O 1
ATOM 710 N N . LYS A 1 87 ? 20.210 16.658 -3.546 1.00 55.72 87 LYS A N 1
ATOM 711 C CA . LYS A 1 87 ? 19.601 15.655 -2.640 1.00 55.72 87 LYS A CA 1
ATOM 712 C C . LYS A 1 87 ? 18.212 16.054 -2.124 1.00 55.72 87 LYS A C 1
ATOM 714 O O . LYS A 1 87 ? 17.451 15.181 -1.721 1.00 55.72 87 LYS A O 1
ATOM 719 N N . ASN A 1 88 ? 17.839 17.334 -2.228 1.00 61.97 88 ASN A N 1
ATOM 720 C CA . ASN A 1 88 ? 16.477 17.792 -1.922 1.00 61.97 88 ASN A CA 1
ATOM 721 C C . ASN A 1 88 ? 15.437 17.116 -2.824 1.00 61.97 88 ASN A C 1
ATOM 723 O O . ASN A 1 88 ? 14.400 16.688 -2.338 1.00 61.97 88 ASN A O 1
ATOM 727 N N . LYS A 1 89 ? 15.753 16.922 -4.112 1.00 68.25 89 LYS A N 1
ATOM 728 C CA . LYS A 1 89 ? 14.857 16.237 -5.057 1.00 68.25 89 LYS A CA 1
ATOM 729 C C . LYS A 1 89 ? 14.615 14.768 -4.702 1.00 68.25 89 LYS A C 1
ATOM 731 O O . LYS A 1 89 ? 13.530 14.255 -4.948 1.00 68.25 89 LYS A O 1
ATOM 736 N N . GLU A 1 90 ? 15.613 14.082 -4.143 1.00 70.44 90 GLU A N 1
ATOM 737 C CA . GLU A 1 90 ? 15.457 12.690 -3.698 1.00 70.44 90 GLU A CA 1
ATOM 738 C C . GLU A 1 90 ? 14.596 12.610 -2.432 1.00 70.44 90 GLU A C 1
ATOM 740 O O . GLU A 1 90 ? 13.724 11.752 -2.346 1.00 70.44 90 GLU A O 1
ATOM 745 N N . LEU A 1 91 ? 14.772 13.546 -1.492 1.00 74.69 91 LEU A N 1
ATOM 746 C CA . LEU A 1 91 ? 13.919 13.652 -0.303 1.00 74.69 91 LEU A CA 1
ATOM 747 C C . LEU A 1 91 ? 12.469 13.989 -0.654 1.00 74.69 91 LEU A C 1
ATOM 749 O O . LEU A 1 91 ? 11.549 13.376 -0.119 1.00 74.69 91 LEU A O 1
ATOM 753 N N . GLU A 1 92 ? 12.255 14.917 -1.585 1.00 79.12 92 GLU A N 1
ATOM 754 C CA . GLU A 1 92 ? 10.925 15.217 -2.123 1.00 79.12 92 GLU A CA 1
ATOM 755 C C . GLU A 1 92 ? 10.288 13.974 -2.754 1.00 79.12 92 GLU A C 1
ATOM 757 O O . GLU A 1 92 ? 9.124 13.681 -2.489 1.00 79.12 92 GLU A O 1
ATOM 762 N N . LEU A 1 93 ? 11.054 13.192 -3.524 1.00 82.12 93 LEU A N 1
ATOM 763 C CA . LEU A 1 93 ? 10.572 11.940 -4.105 1.00 82.12 93 LEU A CA 1
ATOM 764 C C . LEU A 1 93 ? 10.152 10.940 -3.016 1.00 82.12 93 LEU A C 1
ATOM 766 O O . LEU A 1 93 ? 9.075 10.353 -3.117 1.00 82.12 93 LEU A O 1
ATOM 770 N N . PHE A 1 94 ? 10.967 10.761 -1.971 1.00 84.38 94 PHE A N 1
ATOM 771 C CA . PHE A 1 94 ? 10.643 9.872 -0.852 1.00 84.38 94 PHE A CA 1
ATOM 772 C C . PHE A 1 94 ? 9.377 10.303 -0.117 1.00 84.38 94 PHE A C 1
ATOM 774 O O . PHE A 1 94 ? 8.529 9.455 0.146 1.00 84.38 94 PHE A O 1
ATOM 781 N N . ASN A 1 95 ? 9.209 11.600 0.140 1.00 84.94 95 ASN A N 1
ATOM 782 C CA . ASN A 1 95 ? 8.000 12.133 0.764 1.00 84.94 95 ASN A CA 1
ATOM 783 C C . ASN A 1 95 ? 6.759 11.890 -0.110 1.00 84.94 95 ASN A C 1
ATOM 785 O O . ASN A 1 95 ? 5.740 11.431 0.395 1.00 84.94 95 ASN A O 1
ATOM 789 N N . VAL A 1 96 ? 6.856 12.086 -1.430 1.00 87.75 96 VAL A N 1
ATOM 790 C CA . VAL A 1 96 ? 5.750 11.782 -2.358 1.00 87.75 96 VAL A CA 1
ATOM 791 C C . VAL A 1 96 ? 5.406 10.289 -2.353 1.00 87.75 96 VAL A C 1
ATOM 793 O O . VAL A 1 96 ? 4.231 9.927 -2.387 1.00 87.75 96 VAL A O 1
ATOM 796 N N . PHE A 1 97 ? 6.404 9.400 -2.313 1.00 86.81 97 PHE A N 1
ATOM 797 C CA . PHE A 1 97 ? 6.154 7.960 -2.178 1.00 86.81 97 PHE A CA 1
ATOM 798 C C . PHE A 1 97 ? 5.537 7.608 -0.824 1.00 86.81 97 PHE A C 1
ATOM 800 O O . PHE A 1 97 ? 4.643 6.766 -0.778 1.00 86.81 97 PHE A O 1
ATOM 807 N N . GLN A 1 98 ? 5.972 8.259 0.253 1.00 89.38 98 GLN A N 1
ATOM 808 C CA . GLN A 1 98 ? 5.412 8.070 1.585 1.00 89.38 98 GLN A CA 1
ATOM 809 C C . GLN A 1 98 ? 3.937 8.454 1.621 1.00 89.38 98 GLN A C 1
ATOM 811 O O . GLN A 1 98 ? 3.122 7.678 2.106 1.00 89.38 98 GLN A O 1
ATOM 816 N N . ASP A 1 99 ? 3.585 9.598 1.041 1.00 89.88 99 ASP A N 1
ATOM 817 C CA . ASP A 1 99 ? 2.203 10.063 0.961 1.00 89.88 99 ASP A CA 1
ATOM 818 C C . ASP A 1 99 ? 1.335 9.072 0.168 1.00 89.88 99 ASP A C 1
ATOM 820 O O . ASP A 1 99 ? 0.260 8.687 0.621 1.00 89.88 99 ASP A O 1
ATOM 824 N N . LYS A 1 100 ? 1.835 8.545 -0.958 1.00 90.38 100 LYS A N 1
ATOM 825 C CA . LYS A 1 100 ? 1.133 7.489 -1.714 1.00 90.38 100 LYS A CA 1
ATOM 826 C C . LYS A 1 100 ? 0.930 6.213 -0.902 1.00 90.38 100 LYS A C 1
ATOM 828 O O . LYS A 1 100 ? -0.166 5.659 -0.906 1.00 90.38 100 LYS A O 1
ATOM 833 N N . VAL A 1 101 ? 1.974 5.744 -0.218 1.00 91.31 101 VAL A N 1
ATOM 834 C CA . VAL A 1 101 ? 1.916 4.545 0.631 1.00 91.31 101 VAL A CA 1
ATOM 835 C C . VAL A 1 101 ? 0.918 4.739 1.772 1.00 91.31 101 VAL A C 1
ATOM 837 O O . VAL A 1 101 ? 0.117 3.844 2.018 1.00 91.31 101 VAL A O 1
ATOM 840 N N . LEU A 1 102 ? 0.915 5.902 2.428 1.00 91.44 102 LEU A N 1
ATOM 841 C CA . LEU A 1 102 ? -0.002 6.211 3.528 1.00 91.44 102 LEU A CA 1
ATOM 842 C C . LEU A 1 102 ? -1.459 6.280 3.069 1.00 91.44 102 LEU A C 1
ATOM 844 O O . LEU A 1 102 ? -2.322 5.717 3.735 1.00 91.44 102 LEU A O 1
ATOM 848 N N . ILE A 1 103 ? -1.735 6.909 1.924 1.00 92.00 103 ILE A N 1
ATOM 849 C CA . ILE A 1 103 ? -3.094 6.980 1.369 1.00 92.00 103 ILE A CA 1
ATOM 850 C C . ILE A 1 103 ? -3.619 5.576 1.034 1.00 92.00 103 ILE A C 1
ATOM 852 O O . ILE A 1 103 ? -4.749 5.233 1.383 1.00 92.00 103 ILE A O 1
ATOM 856 N N . LEU A 1 104 ? -2.800 4.736 0.394 1.00 91.19 104 LEU A N 1
ATOM 857 C CA . LEU A 1 104 ? -3.180 3.355 0.072 1.00 91.19 104 LEU A CA 1
ATOM 858 C C . LEU A 1 104 ? -3.340 2.490 1.329 1.00 91.19 104 LEU A C 1
ATOM 860 O O . LEU A 1 104 ? -4.256 1.669 1.404 1.00 91.19 104 LEU A O 1
ATOM 864 N N . LEU A 1 105 ? -2.489 2.698 2.336 1.00 91.81 105 LEU A N 1
ATOM 865 C CA . LEU A 1 105 ? -2.605 2.044 3.634 1.00 91.81 105 LEU A CA 1
ATOM 866 C C . LEU A 1 105 ? -3.911 2.440 4.339 1.00 91.81 105 LEU A C 1
ATOM 868 O O . LEU A 1 105 ? -4.596 1.564 4.861 1.00 91.81 105 LEU A O 1
ATOM 872 N N . ALA A 1 106 ? -4.297 3.719 4.297 1.00 91.06 106 ALA A N 1
ATOM 873 C CA . ALA A 1 106 ? -5.567 4.205 4.841 1.00 91.06 106 ALA A CA 1
ATOM 874 C C . ALA A 1 106 ? -6.764 3.460 4.227 1.00 91.06 106 ALA A C 1
ATOM 876 O O . ALA A 1 106 ? -7.649 2.993 4.943 1.00 91.06 106 ALA A O 1
ATOM 877 N N . ILE A 1 107 ? -6.761 3.284 2.901 1.00 90.94 107 ILE A N 1
ATOM 878 C CA . ILE A 1 107 ? -7.791 2.517 2.186 1.00 90.94 107 ILE A CA 1
ATOM 879 C C . ILE A 1 107 ? -7.796 1.052 2.649 1.00 90.94 107 ILE A C 1
ATOM 881 O O . ILE A 1 107 ? -8.851 0.498 2.942 1.00 90.94 107 ILE A O 1
ATOM 885 N N . CYS A 1 108 ? -6.632 0.411 2.772 1.00 90.88 108 CYS A N 1
ATOM 886 C CA . CYS A 1 108 ? -6.569 -0.985 3.219 1.00 90.88 108 CYS A CA 1
ATOM 887 C C . CYS A 1 108 ? -7.072 -1.168 4.664 1.00 90.88 108 CYS A C 1
ATOM 889 O O . CYS A 1 108 ? -7.719 -2.173 4.966 1.00 90.88 108 CYS A O 1
ATOM 891 N N . LEU A 1 109 ? -6.798 -0.199 5.545 1.00 90.69 109 LEU A N 1
ATOM 892 C CA . LEU A 1 109 ? -7.196 -0.227 6.957 1.00 90.69 109 LEU A CA 1
ATOM 893 C C . LEU A 1 109 ? -8.693 -0.009 7.169 1.00 90.69 109 LEU A C 1
ATOM 895 O O . LEU A 1 109 ? -9.272 -0.607 8.072 1.00 90.69 109 LEU A O 1
ATOM 899 N N . THR A 1 110 ? -9.324 0.819 6.337 1.00 89.31 110 THR A N 1
ATOM 900 C CA . THR A 1 110 ? -10.779 1.027 6.396 1.00 89.31 110 THR A CA 1
ATOM 901 C C . THR A 1 110 ? -11.557 -0.216 5.964 1.00 89.31 110 THR A C 1
ATOM 903 O O . THR A 1 110 ? -12.591 -0.522 6.552 1.00 89.31 110 THR A O 1
ATOM 906 N N . ILE A 1 111 ? -11.033 -0.978 4.997 1.00 88.75 111 ILE A N 1
ATOM 907 C CA . ILE A 1 111 ? -11.613 -2.256 4.551 1.00 88.75 111 ILE A CA 1
ATOM 908 C C . ILE A 1 111 ? -11.354 -3.368 5.577 1.00 88.75 111 ILE A C 1
ATOM 910 O O . ILE A 1 111 ? -12.234 -4.178 5.872 1.00 88.75 111 ILE A O 1
ATOM 914 N N . THR A 1 112 ? -10.136 -3.415 6.115 1.00 88.31 112 THR A N 1
ATOM 915 C CA . THR A 1 112 ? -9.665 -4.469 7.021 1.00 88.31 112 THR A CA 1
ATOM 916 C C . THR A 1 112 ? -9.017 -3.833 8.248 1.00 88.31 112 THR A C 1
ATOM 918 O O . THR A 1 112 ? -7.825 -3.516 8.213 1.00 88.31 112 THR A O 1
ATOM 921 N N . PRO A 1 113 ? -9.767 -3.646 9.350 1.00 85.81 113 PRO A N 1
ATOM 922 C CA . PRO A 1 113 ? -9.221 -3.042 10.555 1.00 85.81 113 PRO A CA 1
ATOM 923 C C . PRO A 1 113 ? -8.195 -3.988 11.189 1.00 85.81 113 PRO A C 1
ATOM 925 O O . PRO A 1 113 ? -8.540 -5.012 11.780 1.00 85.81 113 PRO A O 1
ATOM 928 N N . GLN A 1 114 ? -6.917 -3.636 11.066 1.00 87.94 114 GLN A N 1
ATOM 929 C CA . GLN A 1 114 ? -5.791 -4.387 11.613 1.00 87.94 114 GLN A CA 1
ATOM 930 C C . GLN A 1 114 ? -4.948 -3.489 12.523 1.00 87.94 114 GLN A C 1
ATOM 932 O O . GLN A 1 114 ? -4.854 -2.279 12.322 1.00 87.94 114 GLN A O 1
ATOM 937 N N . LYS A 1 115 ? -4.320 -4.085 13.544 1.00 84.69 115 LYS A N 1
ATOM 938 C CA . LYS A 1 115 ? -3.319 -3.384 14.354 1.00 84.69 115 LYS A CA 1
ATOM 939 C C . LYS A 1 115 ? -2.070 -3.127 13.510 1.00 84.69 115 LYS A C 1
ATOM 941 O O . LYS A 1 115 ? -1.503 -4.076 12.973 1.00 84.69 115 LYS A O 1
ATOM 946 N N . ILE A 1 116 ? -1.665 -1.866 13.453 1.00 87.88 116 ILE A N 1
ATOM 947 C CA . ILE A 1 116 ? -0.431 -1.382 12.826 1.00 87.88 116 ILE A CA 1
ATOM 948 C C . ILE A 1 116 ? 0.509 -0.819 13.893 1.00 87.88 116 ILE A C 1
ATOM 950 O O . ILE A 1 116 ? 0.081 -0.563 15.022 1.00 87.88 116 ILE A O 1
ATOM 954 N N . GLU A 1 117 ? 1.773 -0.609 13.540 1.00 88.62 117 GLU A N 1
ATOM 955 C CA . GLU A 1 117 ? 2.743 0.068 14.390 1.00 88.62 117 GLU A CA 1
ATOM 956 C C . GLU A 1 117 ? 2.293 1.495 14.741 1.00 88.62 117 GLU A C 1
ATOM 958 O O . GLU A 1 117 ? 1.844 2.268 13.887 1.00 88.62 117 GLU A O 1
ATOM 963 N N . GLU A 1 118 ? 2.461 1.861 16.015 1.00 86.94 118 GLU A N 1
ATOM 964 C CA . GLU A 1 118 ? 2.022 3.152 16.552 1.00 86.94 118 GLU A CA 1
ATOM 965 C C . GLU A 1 118 ? 2.675 4.332 15.814 1.00 86.94 118 GLU A C 1
ATOM 967 O O . GLU A 1 118 ? 1.991 5.290 15.477 1.00 86.94 118 GLU A O 1
ATOM 972 N N . SER A 1 119 ? 3.959 4.224 15.450 1.00 87.56 119 SER A N 1
ATOM 973 C CA . SER A 1 119 ? 4.707 5.248 14.702 1.00 87.56 119 SER A CA 1
ATOM 974 C C . SER A 1 119 ? 4.040 5.623 13.371 1.00 87.56 119 SER A C 1
ATOM 976 O O . SER A 1 119 ? 4.013 6.790 12.976 1.00 87.56 119 SER A O 1
ATOM 978 N N . ILE A 1 120 ? 3.505 4.626 12.659 1.00 87.88 120 ILE A N 1
ATOM 979 C CA . ILE A 1 120 ? 2.822 4.824 11.375 1.00 87.88 120 ILE A CA 1
ATOM 980 C C . ILE A 1 120 ? 1.400 5.305 11.609 1.00 87.88 120 ILE A C 1
ATOM 982 O O . ILE A 1 120 ? 0.917 6.160 10.873 1.00 87.88 120 ILE A O 1
ATOM 986 N N . LYS A 1 121 ? 0.742 4.783 12.646 1.00 87.94 121 LYS A N 1
ATOM 987 C CA . LYS A 1 121 ? -0.600 5.202 13.034 1.00 87.94 121 LYS A CA 1
ATOM 988 C C . LYS A 1 121 ? -0.647 6.689 13.378 1.00 87.94 121 LYS A C 1
ATOM 990 O O . LYS A 1 121 ? -1.519 7.388 12.873 1.00 87.94 121 LYS A O 1
ATOM 995 N N . THR A 1 122 ? 0.302 7.182 14.174 1.00 90.00 122 THR A N 1
ATOM 996 C CA . THR A 1 122 ? 0.423 8.612 14.485 1.00 90.00 122 THR A CA 1
ATOM 997 C C . THR A 1 122 ? 0.620 9.423 13.208 1.00 90.00 122 THR A C 1
ATOM 999 O O . THR A 1 122 ? -0.136 10.353 12.961 1.00 90.00 122 THR A O 1
ATOM 1002 N N . LEU A 1 123 ? 1.541 9.006 12.332 1.00 88.62 123 LEU A N 1
ATOM 1003 C CA . LEU A 1 123 ? 1.782 9.697 11.062 1.00 88.62 123 LEU A CA 1
ATOM 1004 C C . LEU A 1 123 ? 0.543 9.726 10.148 1.00 88.62 123 LEU A C 1
ATOM 1006 O O . LEU A 1 123 ? 0.307 10.712 9.448 1.00 88.62 123 LEU A O 1
ATOM 1010 N N . LEU A 1 124 ? -0.228 8.638 10.129 1.00 87.75 124 LEU A N 1
ATOM 1011 C CA . LEU A 1 124 ? -1.459 8.530 9.357 1.00 87.75 124 LEU A CA 1
ATOM 1012 C C . LEU A 1 124 ? -2.517 9.503 9.880 1.00 87.75 124 LEU A C 1
ATOM 1014 O O . LEU A 1 124 ? -3.096 10.235 9.081 1.00 87.75 124 LEU A O 1
ATOM 1018 N N . HIS A 1 125 ? -2.745 9.536 11.195 1.00 88.19 125 HIS A N 1
ATOM 1019 C CA . HIS A 1 125 ? -3.692 10.472 11.798 1.00 88.19 125 HIS A CA 1
ATOM 1020 C C . HIS A 1 125 ? -3.236 11.927 11.598 1.00 88.19 125 HIS A C 1
ATOM 1022 O O . HIS A 1 125 ? -4.024 12.758 11.160 1.00 88.19 125 HIS A O 1
ATOM 1028 N N . ASP A 1 126 ? -1.954 12.241 11.777 1.00 89.25 126 ASP A N 1
ATOM 1029 C CA . ASP A 1 126 ? -1.464 13.617 11.622 1.00 89.25 126 ASP A CA 1
ATOM 1030 C C . ASP A 1 126 ? -1.716 14.199 10.218 1.00 89.25 126 ASP A C 1
ATOM 1032 O O . ASP A 1 126 ? -1.969 15.396 10.077 1.00 89.25 126 ASP A O 1
ATOM 1036 N N . LYS A 1 127 ? -1.649 13.369 9.165 1.00 86.75 127 LYS A N 1
ATOM 1037 C CA . LYS A 1 127 ? -1.810 13.816 7.768 1.00 86.75 127 LYS A CA 1
ATOM 1038 C C . LYS A 1 127 ? -3.192 13.563 7.166 1.00 86.75 127 LYS A C 1
ATOM 1040 O O . LYS A 1 127 ? -3.631 14.335 6.316 1.00 86.75 127 LYS A O 1
ATOM 1045 N N . TYR A 1 128 ? -3.836 12.462 7.536 1.00 86.69 128 TYR A N 1
ATOM 1046 C CA . TYR A 1 128 ? -4.992 11.905 6.830 1.00 86.69 128 TYR A CA 1
ATOM 1047 C C . TYR A 1 128 ? -6.154 11.543 7.768 1.00 86.69 128 TYR A C 1
ATOM 1049 O O . TYR A 1 128 ? -7.038 10.798 7.355 1.00 86.69 128 TYR A O 1
ATOM 1057 N N . ASP A 1 129 ? -6.210 12.055 9.004 1.00 88.44 129 ASP A N 1
ATOM 1058 C CA . ASP A 1 129 ? -7.306 11.729 9.935 1.00 88.44 129 ASP A CA 1
ATOM 1059 C C . ASP A 1 129 ? -8.689 12.090 9.376 1.00 88.44 129 ASP A C 1
ATOM 1061 O O . ASP A 1 129 ? -9.608 11.272 9.389 1.00 88.44 129 ASP A O 1
ATOM 1065 N N . GLU A 1 130 ? -8.843 13.281 8.793 1.00 88.38 130 GLU A N 1
ATOM 1066 C CA . GLU A 1 130 ? -10.125 13.684 8.210 1.00 88.38 130 GLU A CA 1
ATOM 1067 C C . GLU A 1 130 ? -10.558 12.793 7.040 1.00 88.38 130 GLU A C 1
ATOM 1069 O O . GLU A 1 130 ? -11.718 12.382 6.966 1.00 88.38 130 GLU A O 1
ATOM 1074 N N . THR A 1 131 ? -9.643 12.499 6.110 1.00 85.31 131 THR A N 1
ATOM 1075 C CA . THR A 1 131 ? -9.948 11.646 4.953 1.00 85.31 131 THR A CA 1
ATOM 1076 C C . THR A 1 131 ? -10.225 10.216 5.402 1.00 85.31 131 THR A C 1
ATOM 1078 O O . THR A 1 131 ? -11.150 9.589 4.893 1.00 85.31 131 THR A O 1
ATOM 1081 N N . TYR A 1 132 ? -9.492 9.717 6.398 1.00 87.94 132 TYR A N 1
ATOM 1082 C CA . TYR A 1 132 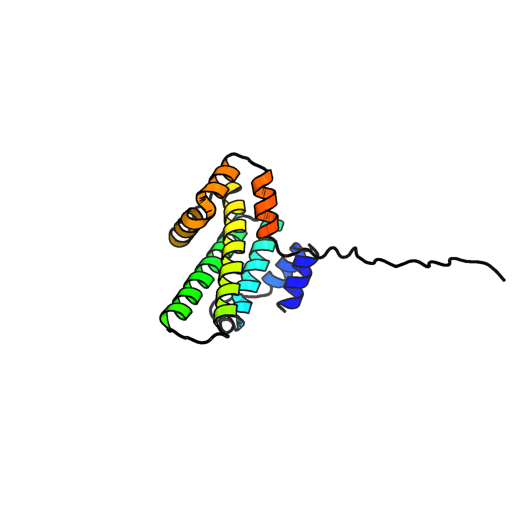? -9.715 8.413 7.014 1.00 87.94 132 TYR A CA 1
ATOM 1083 C C . TYR A 1 132 ? -11.097 8.313 7.673 1.00 87.94 132 TYR A C 1
ATOM 1085 O O . TYR A 1 132 ? -11.838 7.370 7.400 1.00 87.94 132 TYR A O 1
ATOM 1093 N N . ASN A 1 133 ? -11.507 9.320 8.448 1.00 89.06 133 ASN A N 1
ATOM 1094 C CA . ASN A 1 133 ? -12.829 9.358 9.077 1.00 89.06 133 ASN A CA 1
ATOM 1095 C C . ASN A 1 133 ? -13.971 9.451 8.045 1.00 89.06 133 ASN A C 1
ATOM 1097 O O . ASN A 1 133 ? -15.003 8.787 8.197 1.00 89.06 133 ASN A O 1
ATOM 1101 N N . ARG A 1 134 ? -13.785 10.211 6.954 1.00 88.12 134 ARG A N 1
ATOM 1102 C CA . ARG A 1 134 ? -14.744 10.255 5.831 1.00 88.12 134 ARG A CA 1
ATOM 1103 C C . ARG A 1 134 ? -14.854 8.905 5.112 1.00 88.12 134 ARG A C 1
ATOM 1105 O O . ARG A 1 134 ? -15.960 8.473 4.794 1.00 88.12 134 ARG A O 1
ATOM 1112 N N . MET A 1 135 ? -13.737 8.197 4.934 1.00 86.62 135 MET A N 1
ATOM 1113 C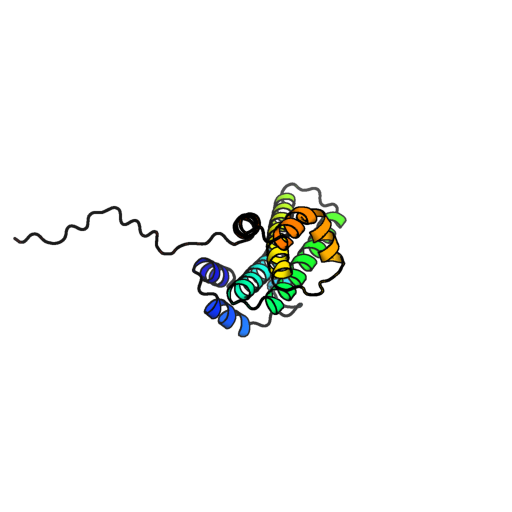 CA . MET A 1 135 ? -13.724 6.846 4.357 1.00 86.62 135 MET A CA 1
ATOM 1114 C C . MET A 1 135 ? -14.401 5.810 5.268 1.00 86.62 135 MET A C 1
ATOM 1116 O O . MET A 1 135 ? -15.151 4.970 4.770 1.00 86.62 135 MET A O 1
ATOM 1120 N N . ILE A 1 136 ? -14.215 5.890 6.593 1.00 88.00 136 ILE A N 1
ATOM 1121 C CA . ILE A 1 136 ? -14.950 5.054 7.565 1.00 88.00 136 ILE A CA 1
ATOM 1122 C C . ILE A 1 136 ? -16.456 5.321 7.492 1.00 88.00 136 ILE A C 1
ATOM 1124 O O . ILE A 1 136 ? -17.257 4.395 7.594 1.00 88.00 136 ILE A O 1
ATOM 1128 N N . SER A 1 137 ? -16.845 6.578 7.274 1.00 87.00 137 SER A N 1
ATOM 1129 C CA . SER A 1 137 ? -18.252 6.977 7.135 1.00 87.00 137 SER A CA 1
ATOM 1130 C C . SER A 1 137 ? -18.913 6.458 5.847 1.00 87.00 137 SER A C 1
ATOM 1132 O O . SER A 1 137 ? -20.121 6.613 5.683 1.00 87.00 137 SER A O 1
ATOM 1134 N N . GLY A 1 138 ? -18.152 5.823 4.947 1.00 83.81 138 GLY A N 1
ATOM 1135 C CA . GLY A 1 138 ? -18.670 5.185 3.737 1.00 83.81 138 GLY A CA 1
ATOM 1136 C C . GLY A 1 138 ? -18.732 6.091 2.505 1.00 83.81 138 GLY A C 1
ATOM 1137 O O . GLY A 1 138 ? -19.427 5.754 1.547 1.00 83.81 138 GLY A O 1
ATOM 1138 N N . ASP A 1 139 ? -18.025 7.227 2.495 1.00 89.50 139 ASP A N 1
ATOM 1139 C CA . ASP A 1 139 ? -17.993 8.116 1.329 1.00 89.50 139 ASP A CA 1
ATOM 1140 C C . ASP A 1 139 ? -17.121 7.537 0.202 1.00 89.50 139 ASP A C 1
ATOM 1142 O O . ASP A 1 139 ? -15.893 7.647 0.205 1.00 89.50 139 ASP A O 1
ATOM 1146 N N . VAL A 1 140 ? -17.773 6.932 -0.794 1.00 86.56 140 VAL A N 1
ATOM 1147 C CA . VAL A 1 140 ? -17.132 6.314 -1.968 1.00 86.56 140 VAL A CA 1
ATOM 1148 C C . VAL A 1 140 ? -16.322 7.328 -2.788 1.00 86.56 140 VAL A C 1
ATOM 1150 O O . VAL A 1 140 ? -15.317 6.960 -3.398 1.00 86.56 140 VAL A O 1
ATOM 1153 N N . THR A 1 141 ? -16.702 8.609 -2.778 1.00 89.62 141 THR A N 1
ATOM 1154 C CA . THR A 1 141 ? -16.001 9.635 -3.566 1.00 89.62 141 THR A CA 1
ATOM 1155 C C . THR A 1 141 ? -14.597 9.905 -3.031 1.00 89.62 141 THR A C 1
ATOM 1157 O O . THR A 1 141 ? -13.669 10.149 -3.804 1.00 89.62 141 THR A O 1
ATOM 1160 N N . GLU A 1 142 ? -14.409 9.803 -1.715 1.00 88.75 142 GLU A N 1
ATOM 1161 C CA . GLU A 1 142 ? -13.099 9.951 -1.086 1.00 88.75 142 GLU A CA 1
ATOM 1162 C C . GLU A 1 142 ? -12.212 8.732 -1.364 1.00 88.75 142 GLU A C 1
ATOM 1164 O O . GLU A 1 142 ? -11.014 8.902 -1.598 1.00 88.75 142 GLU A O 1
ATOM 1169 N N . TYR A 1 143 ? -12.783 7.521 -1.446 1.00 86.38 143 TYR A N 1
ATOM 1170 C CA . TYR A 1 143 ? -12.037 6.330 -1.875 1.00 86.38 143 TYR A CA 1
ATOM 1171 C C . TYR A 1 143 ? -11.488 6.485 -3.293 1.00 86.38 143 TYR A C 1
ATOM 1173 O O . TYR A 1 143 ? -10.313 6.199 -3.517 1.00 86.38 143 TYR A O 1
ATOM 1181 N N . GLU A 1 144 ? -12.300 6.960 -4.241 1.00 87.31 144 GLU A N 1
ATOM 1182 C CA . GLU A 1 144 ? -11.868 7.141 -5.631 1.00 87.31 144 GLU A CA 1
ATOM 1183 C C . GLU A 1 144 ? -10.728 8.161 -5.738 1.00 87.31 144 GLU A C 1
ATOM 1185 O O . GLU A 1 144 ? -9.695 7.881 -6.348 1.00 87.31 144 GLU A O 1
ATOM 1190 N N . LYS A 1 145 ? -10.864 9.322 -5.084 1.00 89.31 145 LYS A N 1
ATOM 1191 C CA . LYS A 1 145 ? -9.820 10.360 -5.077 1.00 89.31 145 LYS A CA 1
ATOM 1192 C C . LYS A 1 145 ? -8.515 9.845 -4.478 1.00 89.31 145 LYS A C 1
ATOM 1194 O O . LYS A 1 145 ? -7.453 10.000 -5.082 1.00 89.31 145 LYS A O 1
ATOM 1199 N N . ASN A 1 146 ? -8.593 9.214 -3.308 1.00 88.00 146 ASN A N 1
ATOM 1200 C CA . ASN A 1 146 ? -7.431 8.681 -2.603 1.00 88.00 146 ASN A CA 1
ATOM 1201 C C . ASN A 1 146 ? -6.750 7.577 -3.416 1.00 88.00 146 ASN A C 1
ATOM 1203 O O . ASN A 1 146 ? -5.526 7.563 -3.557 1.00 88.00 146 ASN A O 1
ATOM 1207 N N . PHE A 1 147 ? -7.542 6.705 -4.035 1.00 87.56 147 PHE A N 1
ATOM 1208 C CA . PHE A 1 147 ? -7.032 5.675 -4.923 1.00 87.56 147 PHE A CA 1
ATOM 1209 C C . PHE A 1 147 ? -6.329 6.276 -6.150 1.00 87.56 147 PHE A C 1
ATOM 1211 O O . PHE A 1 147 ? -5.218 5.864 -6.469 1.00 87.56 147 PHE A O 1
ATOM 1218 N N . MET A 1 148 ? -6.902 7.296 -6.793 1.00 86.38 148 MET A N 1
ATOM 1219 C CA . MET A 1 148 ? -6.298 7.965 -7.954 1.00 86.38 148 MET A CA 1
ATOM 1220 C C . MET A 1 148 ? -4.966 8.659 -7.635 1.00 86.38 148 MET A C 1
ATOM 1222 O O . MET A 1 148 ? -4.072 8.703 -8.482 1.00 86.38 148 MET A O 1
ATOM 1226 N N . ILE A 1 149 ? -4.816 9.193 -6.420 1.00 86.75 149 ILE A N 1
ATOM 1227 C CA . ILE A 1 149 ? -3.570 9.824 -5.957 1.00 86.75 149 ILE A CA 1
ATOM 1228 C C . ILE A 1 149 ? -2.512 8.763 -5.627 1.00 86.75 149 ILE A C 1
ATOM 1230 O O . ILE A 1 149 ? -1.339 8.907 -5.992 1.00 86.75 149 ILE A O 1
ATOM 1234 N N . GLY A 1 150 ? -2.930 7.714 -4.915 1.00 82.50 150 GLY A N 1
ATOM 1235 C CA . GLY A 1 150 ? -2.057 6.660 -4.417 1.00 82.50 150 GLY A CA 1
ATOM 1236 C C . GLY A 1 150 ? -1.594 5.691 -5.499 1.00 82.50 150 GLY A C 1
ATOM 1237 O O . GLY A 1 150 ? -0.445 5.264 -5.462 1.00 82.50 150 GLY A O 1
ATOM 1238 N N . ALA A 1 151 ? -2.449 5.361 -6.468 1.00 83.56 151 ALA A N 1
ATOM 1239 C CA . ALA A 1 151 ? -2.186 4.334 -7.467 1.00 83.56 151 ALA A CA 1
ATOM 1240 C C . ALA A 1 151 ? -1.034 4.703 -8.427 1.00 83.56 151 ALA A C 1
ATOM 1242 O O . ALA A 1 151 ? -0.820 5.871 -8.779 1.00 83.56 151 ALA A O 1
ATOM 1243 N N . PRO A 1 152 ? -0.267 3.706 -8.911 1.00 80.75 152 PRO A N 1
ATOM 1244 C CA . PRO A 1 152 ? 0.629 3.921 -10.032 1.00 80.75 152 PRO A CA 1
ATOM 1245 C C . PRO A 1 152 ? -0.200 4.281 -11.271 1.00 80.75 152 PRO A C 1
ATOM 1247 O O . PRO A 1 152 ? -1.265 3.719 -11.501 1.00 80.75 152 PRO A O 1
ATOM 1250 N N . LYS A 1 153 ? 0.294 5.212 -12.096 1.00 73.12 153 LYS A N 1
ATOM 1251 C CA . LYS A 1 153 ? -0.391 5.602 -13.339 1.00 73.12 153 LYS A CA 1
ATOM 1252 C C . LYS A 1 153 ? -0.535 4.384 -14.248 1.00 73.12 153 LYS A C 1
ATOM 1254 O O . LYS A 1 153 ? 0.466 3.926 -14.787 1.00 73.12 153 LYS A O 1
ATOM 1259 N N . PHE A 1 154 ? -1.736 3.847 -14.398 1.00 65.25 154 PHE A N 1
ATOM 1260 C CA . PHE A 1 154 ? -1.971 2.696 -15.263 1.00 65.25 154 PHE A CA 1
ATOM 1261 C C . PHE A 1 154 ? -1.681 3.036 -16.721 1.00 65.25 154 PHE A C 1
ATOM 1263 O O . PHE A 1 154 ? -1.968 4.144 -17.178 1.00 65.25 154 PHE A O 1
ATOM 1270 N N . ILE A 1 155 ? -1.105 2.080 -17.444 1.00 58.72 155 ILE A N 1
ATOM 1271 C CA . ILE A 1 155 ? -0.949 2.180 -18.890 1.00 58.72 155 ILE A CA 1
ATOM 1272 C C . ILE A 1 155 ? -1.965 1.205 -19.461 1.00 58.72 155 ILE A C 1
ATOM 1274 O O . ILE A 1 155 ? -1.787 -0.002 -19.353 1.00 58.72 155 ILE A O 1
ATOM 1278 N N . SER A 1 156 ? -3.043 1.716 -20.053 1.00 50.81 156 SER A N 1
ATOM 1279 C CA . SER A 1 156 ? -3.901 0.847 -20.852 1.00 50.81 156 SER A CA 1
ATOM 1280 C C . SER A 1 156 ? -3.131 0.460 -22.121 1.00 50.81 156 SER A C 1
ATOM 1282 O O . SER A 1 156 ? -2.716 1.360 -22.858 1.00 50.81 156 SER A O 1
ATOM 1284 N N . PRO A 1 157 ? -2.948 -0.837 -22.420 1.00 55.19 157 PRO A N 1
ATOM 1285 C CA . PRO A 1 157 ? -2.315 -1.274 -23.664 1.00 55.19 157 PRO A CA 1
ATOM 1286 C C . PRO A 1 157 ? -3.134 -0.920 -24.922 1.00 55.19 157 PRO A C 1
ATOM 1288 O O . PRO A 1 157 ? -2.658 -1.125 -26.034 1.00 55.19 157 PRO A O 1
ATOM 1291 N N . ASN A 1 158 ? -4.334 -0.339 -24.776 1.00 48.81 158 ASN A N 1
ATOM 1292 C CA . ASN A 1 158 ? -5.252 -0.065 -25.884 1.00 48.81 158 ASN A CA 1
ATOM 1293 C C . ASN A 1 158 ? -5.047 1.270 -26.616 1.00 48.81 158 ASN A C 1
ATOM 1295 O O . ASN A 1 158 ? -5.827 1.576 -27.514 1.00 48.81 158 ASN A O 1
ATOM 1299 N N . CYS A 1 159 ? -4.003 2.050 -26.338 1.00 46.59 159 CYS A N 1
ATOM 1300 C CA . CYS A 1 159 ? -3.666 3.179 -27.212 1.00 46.59 159 CYS A CA 1
ATOM 1301 C C . CYS A 1 159 ? -2.748 2.743 -28.360 1.00 46.59 159 CYS A C 1
ATOM 1303 O O . CYS A 1 159 ? -1.648 3.265 -28.523 1.00 46.59 159 CYS A O 1
ATOM 1305 N N . VAL A 1 160 ? -3.233 1.825 -29.199 1.00 48.16 160 VAL A N 1
ATOM 1306 C CA . VAL A 1 160 ? -2.881 1.863 -30.621 1.00 48.16 160 VAL A CA 1
ATOM 1307 C C . VAL A 1 160 ? -3.934 2.745 -31.280 1.00 48.16 160 VAL A C 1
ATOM 1309 O O . VAL A 1 160 ? -4.950 2.270 -31.781 1.00 48.16 160 VAL A O 1
ATOM 1312 N N . VAL A 1 161 ? -3.724 4.062 -31.246 1.00 47.41 161 VAL A N 1
ATOM 1313 C CA . VAL A 1 161 ? -4.367 4.915 -32.247 1.00 47.41 161 VAL A CA 1
ATOM 1314 C C . VAL A 1 161 ? -3.642 4.595 -33.550 1.00 47.41 161 VAL A C 1
ATOM 1316 O O . VAL A 1 161 ? -2.615 5.187 -33.864 1.00 47.41 161 VAL A O 1
ATOM 1319 N N . TYR A 1 162 ? -4.131 3.594 -34.284 1.00 51.78 162 TYR A N 1
ATOM 1320 C CA . TYR A 1 162 ? -3.918 3.587 -35.722 1.00 51.78 162 TYR A CA 1
ATOM 1321 C C . TYR A 1 162 ? -4.671 4.812 -36.238 1.00 51.78 162 TYR A C 1
ATOM 1323 O O . TYR A 1 162 ? -5.889 4.766 -36.410 1.00 51.78 162 TYR A O 1
ATOM 1331 N N . GLU A 1 163 ? -3.971 5.929 -36.436 1.00 41.16 163 GLU A N 1
ATOM 1332 C CA . GLU A 1 163 ? -4.466 6.925 -37.378 1.00 41.16 163 GLU A CA 1
ATOM 1333 C C . GLU A 1 163 ? -4.671 6.182 -38.705 1.00 41.16 163 GLU A C 1
ATOM 1335 O O . GLU A 1 163 ? -3.731 5.608 -39.261 1.00 41.16 163 GLU A O 1
ATOM 1340 N N . GLY A 1 164 ? -5.932 6.068 -39.134 1.00 40.84 164 GLY A N 1
ATOM 1341 C CA . GLY A 1 164 ? -6.320 5.359 -40.350 1.00 40.84 164 GLY A CA 1
ATOM 1342 C C . GLY A 1 164 ? -5.453 5.797 -41.533 1.00 40.84 164 GLY A C 1
ATOM 1343 O O . GLY A 1 164 ? -5.186 6.975 -41.733 1.00 40.84 164 GLY A O 1
ATOM 1344 N N . ASN A 1 165 ? -4.954 4.860 -42.331 1.00 35.53 165 ASN A N 1
ATOM 1345 C CA . ASN A 1 165 ? -5.748 4.375 -43.451 1.00 35.53 165 ASN A CA 1
ATOM 1346 C C . ASN A 1 165 ? -5.609 2.857 -43.628 1.00 35.53 165 ASN A C 1
ATOM 1348 O O . ASN A 1 165 ? -4.664 2.353 -44.235 1.00 35.53 165 ASN A O 1
ATOM 1352 N N . SER A 1 166 ? -6.613 2.121 -43.162 1.00 40.28 166 SER A N 1
ATOM 1353 C CA . SER A 1 166 ? -6.900 0.763 -43.612 1.00 40.28 166 SER A CA 1
ATOM 1354 C C . SER A 1 166 ? -7.539 0.815 -45.005 1.00 40.28 166 SER A C 1
ATOM 1356 O O . SER A 1 166 ? -8.752 0.685 -45.160 1.00 40.28 166 SER A O 1
ATOM 1358 N N . ILE A 1 167 ? -6.726 0.982 -46.052 1.00 41.75 167 ILE A N 1
ATOM 1359 C CA . ILE A 1 167 ? -7.194 0.728 -47.422 1.00 41.75 167 ILE A CA 1
ATOM 1360 C C . ILE A 1 167 ? -7.231 -0.789 -47.606 1.00 41.75 167 ILE A C 1
ATOM 1362 O O . ILE A 1 167 ? -6.266 -1.435 -48.012 1.00 41.75 167 ILE A O 1
ATOM 1366 N N . SER A 1 168 ? -8.370 -1.370 -47.249 1.00 43.72 168 SER A N 1
ATOM 1367 C CA . SER A 1 168 ? -8.733 -2.711 -47.676 1.00 43.72 168 SER A CA 1
ATOM 1368 C C . SER A 1 168 ? -9.223 -2.648 -49.126 1.00 43.72 168 SER A C 1
ATOM 1370 O O . SER A 1 168 ? -10.156 -1.921 -49.440 1.00 43.72 168 SER A O 1
ATOM 1372 N N . ARG A 1 169 ? -8.555 -3.424 -49.989 1.00 42.22 169 ARG A N 1
ATOM 1373 C CA . ARG A 1 169 ? -9.005 -3.941 -51.296 1.00 42.22 169 ARG A CA 1
ATOM 1374 C C . ARG A 1 169 ? -9.772 -2.975 -52.215 1.00 42.22 169 ARG A C 1
ATOM 1376 O O . ARG A 1 169 ? -10.985 -2.845 -52.102 1.00 42.22 169 ARG A O 1
ATOM 1383 N N . GLN A 1 170 ? -9.116 -2.552 -53.295 1.00 32.78 170 GLN A N 1
ATOM 1384 C CA . GLN A 1 170 ? -9.758 -2.563 -54.610 1.00 32.78 170 GLN A CA 1
ATOM 1385 C C . GLN A 1 170 ? -8.851 -3.257 -55.627 1.00 32.78 170 GLN A C 1
ATOM 1387 O O . GLN A 1 170 ? -7.649 -3.027 -55.692 1.00 32.78 170 GLN A O 1
ATOM 1392 N N . SER A 1 171 ? -9.481 -4.183 -56.335 1.00 35.91 171 SER A N 1
ATOM 1393 C CA . SER A 1 171 ? -9.006 -4.974 -57.461 1.00 35.91 171 SER A CA 1
ATOM 1394 C C . SER A 1 171 ? -8.567 -4.113 -58.641 1.00 35.91 171 SER A C 1
ATOM 1396 O O . SER A 1 171 ? -9.340 -3.251 -59.056 1.00 35.91 171 SER A O 1
ATOM 1398 N N . LEU A 1 172 ? -7.406 -4.446 -59.209 1.00 35.44 172 LEU A N 1
ATOM 1399 C CA . LEU A 1 172 ? -7.102 -4.509 -60.644 1.00 35.44 172 LEU A CA 1
ATOM 1400 C C . LEU A 1 172 ? -5.893 -5.433 -60.833 1.00 35.44 172 LEU A C 1
ATOM 1402 O O . LEU A 1 172 ? -4.914 -5.266 -60.072 1.00 35.44 172 LEU A O 1
#

Foldseek 3Di:
DLVVLLVCLLAPVLVVSVVVCVVDDPDPPDPQVVPLVSLLSVLLSNLVSCVSVVVLVVSLVSLLVSLVSLVVVLVVVVVVVDPDPVCVVVNVVSVLSNLLSLLVSLVSCLVPPDDGDPVSVVVSCVPCVPLSVVVNVPPVVSVVVSCVSNGDNHDHPPPPPPPDDPPDDDDD

pLDDT: mean 76.14, std 15.77, range [32.78, 92.25]

Radius of gyration: 19.71 Å; chains: 1; bounding box: 42×38×77 Å